Protein AF-A0A352KRN5-F1 (afdb_monomer)

Radius of gyration: 15.46 Å; Cα contacts (8 Å, |Δi|>4): 205; chains: 1; bounding box: 44×29×36 Å

Structure (mmCIF, N/CA/C/O backbone):
data_AF-A0A352KRN5-F1
#
_entry.id   AF-A0A352KRN5-F1
#
loop_
_atom_site.group_PDB
_atom_site.id
_atom_site.type_symbol
_atom_site.label_atom_id
_atom_site.label_alt_id
_atom_site.label_comp_id
_atom_site.label_asym_id
_atom_site.label_entity_id
_atom_site.label_seq_id
_atom_site.pdbx_PDB_ins_code
_atom_site.Cartn_x
_atom_site.Cartn_y
_atom_site.Cartn_z
_atom_site.occupancy
_atom_site.B_iso_or_equiv
_atom_site.auth_seq_id
_atom_site.auth_comp_id
_atom_site.auth_asym_id
_atom_site.auth_atom_id
_atom_site.pdbx_PDB_model_num
ATOM 1 N N . MET A 1 1 ? -5.972 -9.299 16.873 1.00 90.38 1 MET A N 1
ATOM 2 C CA . MET A 1 1 ? -5.513 -8.493 15.730 1.00 90.38 1 MET A CA 1
ATOM 3 C C . MET A 1 1 ? -4.977 -9.426 14.662 1.00 90.38 1 MET A C 1
ATOM 5 O O . MET A 1 1 ? -4.287 -10.378 15.013 1.00 90.38 1 MET A O 1
ATOM 9 N N . GLN A 1 2 ? -5.280 -9.153 13.398 1.00 96.19 2 GLN A N 1
ATOM 10 C CA . GLN A 1 2 ? -4.785 -9.895 12.242 1.00 96.19 2 GLN A CA 1
ATOM 11 C C . GLN A 1 2 ? -4.286 -8.912 11.178 1.00 96.19 2 GLN A C 1
ATOM 13 O O . GLN A 1 2 ? -4.965 -7.932 10.892 1.00 96.19 2 GLN A O 1
ATOM 18 N N . ILE A 1 3 ? -3.111 -9.177 10.599 1.00 98.00 3 ILE A N 1
ATOM 19 C CA . ILE A 1 3 ? -2.542 -8.395 9.490 1.00 98.00 3 ILE A CA 1
ATOM 20 C C . ILE A 1 3 ? -2.621 -9.229 8.214 1.00 98.00 3 ILE A C 1
ATOM 22 O O . ILE A 1 3 ? -2.273 -10.413 8.225 1.00 98.00 3 ILE A O 1
ATOM 26 N N . GLN A 1 4 ? -3.075 -8.622 7.118 1.00 97.88 4 GLN A N 1
ATOM 27 C CA . GLN A 1 4 ? -3.170 -9.268 5.812 1.00 97.88 4 GLN A CA 1
ATOM 28 C C . GLN A 1 4 ? -2.656 -8.357 4.699 1.00 97.88 4 GLN A C 1
ATOM 30 O O . GLN A 1 4 ? -2.701 -7.134 4.800 1.00 97.88 4 GLN A O 1
ATOM 35 N N . LEU A 1 5 ? -2.176 -8.986 3.625 1.00 98.25 5 LEU A N 1
ATOM 36 C CA . LEU A 1 5 ? -1.880 -8.326 2.359 1.00 98.25 5 LEU A CA 1
ATOM 37 C C . LEU A 1 5 ? -2.942 -8.732 1.342 1.00 98.25 5 LEU A C 1
ATOM 39 O O . LEU A 1 5 ? -3.126 -9.921 1.072 1.00 98.25 5 LEU A O 1
ATOM 43 N N . VAL A 1 6 ? -3.628 -7.743 0.792 1.00 98.19 6 VAL A N 1
ATOM 44 C CA . VAL A 1 6 ? -4.776 -7.891 -0.095 1.00 98.19 6 VAL A CA 1
ATOM 45 C C . VAL A 1 6 ? -4.376 -7.426 -1.490 1.00 98.19 6 VAL A C 1
ATOM 47 O O . VAL A 1 6 ? -3.734 -6.393 -1.651 1.00 98.19 6 VAL A O 1
ATOM 50 N N . ARG A 1 7 ? -4.706 -8.214 -2.515 1.00 97.69 7 ARG A N 1
ATOM 51 C CA . ARG A 1 7 ? -4.204 -8.002 -3.885 1.00 97.69 7 ARG A CA 1
ATOM 52 C C . ARG A 1 7 ? -5.021 -7.002 -4.699 1.00 97.69 7 ARG A C 1
ATOM 54 O O . ARG A 1 7 ? -4.622 -6.687 -5.814 1.00 97.69 7 ARG A O 1
ATOM 61 N N . SER A 1 8 ? -6.147 -6.549 -4.164 1.00 97.94 8 SER A N 1
ATOM 62 C CA . SER A 1 8 ? -7.010 -5.558 -4.789 1.00 97.94 8 SER A CA 1
ATOM 63 C C . SER A 1 8 ? -7.789 -4.793 -3.730 1.00 97.94 8 SER A C 1
ATOM 65 O O . SER A 1 8 ? -8.245 -5.370 -2.740 1.00 97.94 8 SER A O 1
ATOM 67 N N . ILE A 1 9 ? -7.994 -3.498 -3.948 1.00 98.19 9 ILE A N 1
ATOM 68 C CA . ILE A 1 9 ? -8.893 -2.684 -3.126 1.00 98.19 9 ILE A CA 1
ATOM 69 C C . ILE A 1 9 ? -10.350 -3.165 -3.200 1.00 98.19 9 ILE A C 1
ATOM 71 O O . ILE A 1 9 ? -11.121 -2.950 -2.266 1.00 98.19 9 ILE A O 1
ATOM 75 N N . LEU A 1 10 ? -10.726 -3.858 -4.281 1.00 97.81 10 LEU A N 1
ATOM 76 C CA . LEU A 1 10 ? -12.064 -4.427 -4.481 1.00 97.81 10 LEU A CA 1
ATOM 77 C C . LEU A 1 10 ? -12.391 -5.530 -3.466 1.00 97.81 10 LEU A C 1
ATOM 79 O O . LEU A 1 10 ? -13.563 -5.756 -3.173 1.00 97.81 10 LEU A O 1
ATOM 83 N N . ASP A 1 11 ? -11.369 -6.176 -2.902 1.00 97.88 11 ASP A N 1
ATOM 84 C CA . ASP A 1 11 ? -11.521 -7.215 -1.878 1.00 97.88 11 ASP A CA 1
ATOM 85 C C . ASP A 1 11 ? -11.716 -6.624 -0.465 1.00 97.88 11 ASP A C 1
ATOM 87 O O . ASP A 1 11 ? -11.882 -7.362 0.508 1.00 97.88 11 ASP A O 1
ATOM 91 N N . ILE A 1 12 ? -11.688 -5.293 -0.329 1.00 98.06 12 ILE A N 1
ATOM 92 C CA . ILE A 1 12 ? -11.860 -4.581 0.939 1.00 98.06 12 ILE A CA 1
ATOM 93 C C . ILE A 1 12 ? -13.184 -3.804 0.893 1.00 98.06 12 ILE A C 1
ATOM 95 O O . ILE A 1 12 ? -13.398 -3.027 -0.040 1.00 98.06 12 ILE A O 1
ATOM 99 N N . PRO A 1 13 ? -14.081 -3.949 1.891 1.00 97.88 13 PRO A N 1
ATOM 100 C CA . PRO A 1 13 ? -15.326 -3.187 1.920 1.00 97.88 13 PRO A CA 1
ATOM 101 C C . PRO A 1 13 ? -15.068 -1.674 1.938 1.00 97.88 13 PRO A C 1
ATOM 103 O O . PRO A 1 13 ? -14.399 -1.168 2.841 1.00 97.88 13 PRO A O 1
ATOM 106 N N . ALA A 1 14 ? -15.651 -0.950 0.978 1.00 97.56 14 ALA A N 1
ATOM 107 C CA . ALA A 1 14 ? -15.443 0.490 0.811 1.00 97.56 14 ALA A CA 1
ATOM 108 C C . ALA A 1 14 ? -15.763 1.293 2.076 1.00 97.56 14 ALA A C 1
ATOM 110 O O . ALA A 1 14 ? -14.964 2.118 2.505 1.00 97.56 14 ALA A O 1
ATOM 111 N N . GLU A 1 15 ? -16.890 0.990 2.728 1.00 96.25 15 GLU A N 1
ATOM 112 C CA . GLU A 1 15 ? -17.291 1.657 3.969 1.00 96.25 15 GLU A CA 1
ATOM 113 C C . GLU A 1 15 ? -16.274 1.433 5.099 1.00 96.25 15 GLU A C 1
ATOM 115 O O . GLU A 1 15 ? -15.994 2.348 5.869 1.00 96.25 15 GLU A O 1
ATOM 120 N N . ALA A 1 16 ? -15.696 0.231 5.198 1.00 96.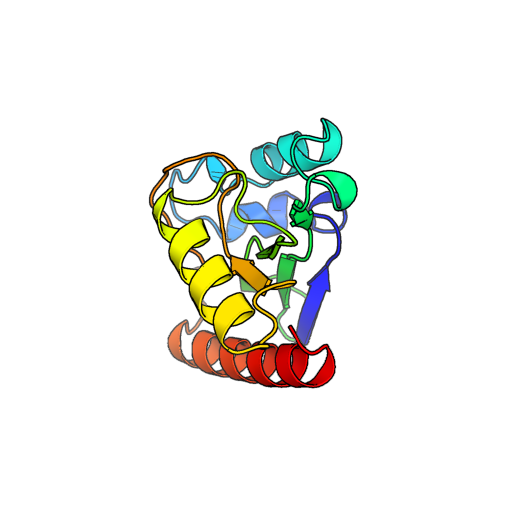62 16 ALA A N 1
ATOM 121 C CA . ALA A 1 16 ? -14.695 -0.072 6.217 1.00 96.62 16 ALA A CA 1
ATOM 122 C C . ALA A 1 16 ? -13.389 0.689 5.958 1.00 96.62 16 ALA A C 1
ATOM 124 O O . ALA A 1 16 ? -12.823 1.255 6.888 1.00 96.62 16 ALA A O 1
ATOM 125 N N . TRP A 1 17 ? -12.940 0.742 4.700 1.00 97.19 17 TRP A N 1
ATOM 126 C CA . TRP A 1 17 ? -11.761 1.512 4.303 1.00 97.19 17 TRP A CA 1
ATOM 127 C C . TRP A 1 17 ? -11.955 3.011 4.550 1.00 97.19 17 TRP A C 1
ATOM 129 O O . TRP A 1 17 ? -11.130 3.656 5.197 1.00 97.19 17 TRP A O 1
ATOM 139 N N . ASP A 1 18 ? -13.072 3.566 4.079 1.00 95.50 18 ASP A N 1
ATOM 140 C CA . ASP A 1 18 ? -13.336 5.001 4.148 1.00 95.50 18 ASP A CA 1
ATOM 141 C C . ASP A 1 18 ? -13.571 5.499 5.583 1.00 95.50 18 ASP A C 1
ATOM 143 O O . ASP A 1 18 ? -13.317 6.674 5.852 1.00 95.50 18 ASP A O 1
ATOM 147 N N . LYS A 1 19 ? -13.980 4.627 6.519 1.00 94.19 19 LYS A N 1
ATOM 148 C CA . LYS A 1 19 ? -14.047 4.934 7.963 1.00 94.19 19 LYS A CA 1
ATOM 149 C C . LYS A 1 19 ? -12.683 5.222 8.593 1.00 94.19 19 LYS A C 1
ATOM 151 O O . LYS A 1 19 ? -12.630 5.898 9.616 1.00 94.19 19 LYS A O 1
ATOM 156 N N . LEU A 1 20 ? -11.586 4.746 7.999 1.00 94.62 20 LEU A N 1
ATOM 157 C CA . LEU A 1 20 ? -10.229 5.048 8.471 1.00 94.62 20 LEU A CA 1
ATOM 158 C C . LEU A 1 20 ? -9.764 6.460 8.075 1.00 94.62 20 LEU A C 1
ATOM 160 O O . LEU A 1 20 ? -8.737 6.938 8.554 1.00 94.62 20 LEU A O 1
ATOM 164 N N . LEU A 1 21 ? -10.482 7.128 7.168 1.00 90.81 21 LEU A N 1
ATOM 165 C CA . LEU A 1 21 ? -10.132 8.459 6.686 1.00 90.81 21 LEU A CA 1
ATOM 166 C C . LEU A 1 21 ? -10.794 9.518 7.566 1.00 90.81 21 LEU A C 1
ATOM 168 O O . LEU A 1 21 ? -11.988 9.784 7.453 1.00 90.81 21 LEU A O 1
ATOM 172 N N . GLN A 1 22 ? -9.992 10.158 8.414 1.00 75.06 22 GLN A N 1
ATOM 173 C CA . GLN A 1 22 ? -10.450 11.234 9.300 1.00 75.06 22 GLN A CA 1
ATOM 174 C C . GLN A 1 22 ? -10.603 12.598 8.592 1.00 75.06 22 GLN A C 1
ATOM 176 O O . GLN A 1 22 ? -11.133 13.537 9.180 1.00 75.06 22 GLN A O 1
ATOM 181 N N . SER A 1 23 ? -10.141 12.736 7.344 1.00 72.50 23 SER A N 1
ATOM 182 C CA . SER A 1 23 ? -10.059 14.010 6.610 1.00 72.50 23 SER A CA 1
ATOM 183 C C . SER A 1 23 ? -10.358 13.853 5.107 1.00 72.50 23 SER A C 1
ATOM 185 O O . SER A 1 23 ? -10.565 12.747 4.601 1.00 72.50 23 SER A O 1
ATOM 187 N N . ASP A 1 24 ? -10.341 14.967 4.368 1.00 77.62 24 ASP A N 1
ATOM 188 C CA . ASP A 1 24 ? -10.622 15.048 2.924 1.00 77.62 24 ASP A CA 1
ATOM 189 C C . ASP A 1 24 ? -9.470 14.552 2.026 1.00 77.62 24 ASP A C 1
ATOM 191 O O . ASP A 1 24 ? -9.152 15.138 0.988 1.00 77.62 24 ASP A O 1
ATOM 195 N N . HIS A 1 25 ? -8.828 13.438 2.382 1.00 89.00 25 HIS A N 1
ATOM 196 C CA . HIS A 1 25 ? -7.854 12.785 1.506 1.00 89.00 25 HIS A CA 1
ATOM 197 C C . HIS A 1 25 ? -8.561 12.025 0.377 1.00 89.00 25 HIS A C 1
ATOM 199 O O . HIS A 1 25 ? -8.626 10.797 0.372 1.00 89.00 25 HIS A O 1
ATOM 205 N N . ILE A 1 26 ? -9.078 12.763 -0.608 1.00 91.31 26 ILE A N 1
ATOM 206 C CA . ILE A 1 26 ? -9.853 12.216 -1.734 1.00 91.31 26 ILE A CA 1
ATOM 207 C C . ILE A 1 26 ? -9.106 11.122 -2.507 1.00 91.31 26 ILE A C 1
ATOM 209 O O . ILE A 1 26 ? -9.723 10.173 -2.973 1.00 91.31 26 ILE A O 1
ATOM 213 N N . PHE A 1 27 ? -7.776 11.209 -2.585 1.00 93.94 27 PHE A N 1
ATOM 214 C CA . PHE A 1 27 ? -6.946 10.236 -3.297 1.00 93.94 27 PHE A CA 1
ATOM 215 C C . PHE A 1 27 ? -6.639 8.967 -2.493 1.00 93.94 27 PHE A C 1
ATOM 217 O O . PHE A 1 27 ? -6.009 8.042 -2.998 1.00 93.94 27 PHE A O 1
ATOM 224 N N . LEU A 1 28 ? -7.061 8.929 -1.232 1.00 94.81 28 LEU A N 1
ATOM 225 C CA . LEU A 1 28 ? -7.013 7.742 -0.387 1.00 94.81 28 LEU A CA 1
ATOM 226 C C . LEU A 1 28 ? -8.394 7.107 -0.231 1.00 94.81 28 LEU A C 1
ATOM 228 O O . LEU A 1 28 ? -8.479 6.038 0.363 1.00 94.81 28 LEU A O 1
ATOM 232 N N . ARG A 1 29 ? -9.459 7.730 -0.757 1.00 95.31 29 ARG A N 1
ATOM 233 C CA . ARG A 1 29 ? -10.804 7.144 -0.768 1.00 95.31 29 ARG A CA 1
ATOM 234 C C . ARG A 1 29 ? -10.793 5.837 -1.542 1.00 95.31 29 ARG A C 1
ATOM 236 O O . ARG A 1 29 ? -10.146 5.738 -2.589 1.00 95.31 29 ARG A O 1
ATOM 243 N N . HIS A 1 30 ? -11.569 4.875 -1.056 1.00 97.31 30 HIS A N 1
ATOM 244 C CA . HIS A 1 30 ? -11.715 3.569 -1.694 1.00 97.31 30 HIS A CA 1
ATOM 245 C C . HIS A 1 30 ? -12.074 3.709 -3.176 1.00 97.31 30 HIS A C 1
ATOM 247 O O . HIS A 1 30 ? -11.397 3.146 -4.030 1.00 97.31 30 HIS A O 1
ATOM 253 N N . SER A 1 31 ? -13.049 4.565 -3.491 1.00 97.12 31 SER A N 1
ATOM 254 C CA . SER A 1 31 ? -13.528 4.786 -4.860 1.00 97.12 31 SER A CA 1
ATOM 255 C C . SER A 1 31 ? -12.459 5.317 -5.821 1.00 97.12 31 SER A C 1
ATOM 257 O O . SER A 1 31 ? -12.468 4.963 -7.000 1.00 97.12 31 SER A O 1
ATOM 259 N N . PHE A 1 32 ? -11.520 6.137 -5.341 1.00 96.06 32 PHE A N 1
ATOM 260 C CA . PHE A 1 32 ? -10.416 6.626 -6.165 1.00 96.06 32 PHE A CA 1
ATOM 261 C C . PHE A 1 32 ? -9.429 5.499 -6.485 1.00 96.06 32 PHE A C 1
ATOM 263 O O . PHE A 1 32 ? -9.094 5.284 -7.649 1.00 96.06 32 PHE A O 1
ATOM 270 N N . LEU A 1 33 ? -9.005 4.750 -5.462 1.00 96.88 33 LEU A N 1
ATOM 271 C CA . LEU A 1 33 ? -8.089 3.617 -5.616 1.00 96.88 33 LEU A CA 1
ATOM 272 C C . LEU A 1 33 ? -8.709 2.514 -6.485 1.00 96.88 33 LEU A C 1
ATOM 274 O O . LEU A 1 33 ? -8.063 2.003 -7.397 1.00 96.88 33 LEU A O 1
ATOM 278 N N . GLN A 1 34 ? -9.993 2.222 -6.267 1.00 97.88 34 GLN A N 1
ATOM 279 C CA . GLN A 1 34 ? -10.778 1.316 -7.098 1.00 97.88 34 GLN A CA 1
ATOM 280 C C . GLN A 1 34 ? -10.786 1.776 -8.553 1.00 97.88 34 GLN A C 1
ATOM 282 O O . GLN A 1 34 ? -10.589 0.959 -9.450 1.00 97.88 34 GLN A O 1
ATOM 287 N N . GLY A 1 35 ? -10.998 3.073 -8.790 1.00 97.69 35 GLY A N 1
ATOM 288 C CA . GLY A 1 35 ? -10.942 3.651 -10.125 1.00 97.69 35 GLY A CA 1
ATOM 289 C C . GLY A 1 35 ? -9.618 3.342 -10.817 1.00 97.69 35 GLY A C 1
ATOM 290 O O . GLY A 1 35 ? -9.637 2.868 -11.946 1.00 97.69 35 GLY A O 1
ATOM 291 N N . LEU A 1 36 ? -8.485 3.531 -10.132 1.00 96.44 36 LEU A N 1
ATOM 292 C CA . LEU A 1 36 ? -7.161 3.243 -10.692 1.00 96.44 36 LEU A CA 1
ATOM 293 C C . LEU A 1 36 ? -6.970 1.762 -11.050 1.00 96.44 36 LEU A C 1
ATOM 295 O O . LEU A 1 36 ? -6.386 1.459 -12.091 1.00 96.44 36 LEU A O 1
ATOM 299 N N . GLU A 1 37 ? -7.429 0.847 -10.196 1.00 97.25 37 GLU A N 1
ATOM 300 C CA . GLU A 1 37 ? -7.326 -0.594 -10.454 1.00 97.25 37 GLU A CA 1
ATOM 301 C C . GLU A 1 37 ? -8.229 -1.031 -11.611 1.00 97.25 37 GLU A C 1
ATOM 303 O O . GLU A 1 37 ? -7.788 -1.732 -12.519 1.00 97.25 37 GLU A O 1
ATOM 308 N N . GLN A 1 38 ? -9.490 -0.589 -11.619 1.00 97.69 38 GLN A N 1
ATOM 309 C CA . GLN A 1 38 ? -10.474 -1.015 -12.616 1.00 97.69 38 GLN A CA 1
ATOM 310 C C . GLN A 1 38 ? -10.198 -0.462 -14.015 1.00 97.69 38 GLN A C 1
ATOM 312 O O . GLN A 1 38 ? -10.534 -1.112 -15.004 1.00 97.69 38 GLN A O 1
ATOM 317 N N . THR A 1 39 ? -9.596 0.724 -14.123 1.00 96.88 39 THR A N 1
ATOM 318 C CA . THR A 1 39 ? -9.239 1.321 -15.419 1.00 96.88 39 THR A CA 1
ATOM 319 C C . THR A 1 39 ? -7.883 0.851 -15.942 1.00 96.88 39 THR A C 1
ATOM 321 O O . THR A 1 39 ? -7.496 1.240 -17.043 1.00 96.88 39 THR A O 1
ATOM 324 N N . GLY A 1 40 ? -7.150 0.032 -15.178 1.00 94.38 40 GLY A N 1
ATOM 325 C CA . GLY A 1 40 ? -5.802 -0.404 -15.539 1.00 94.38 40 GLY A CA 1
ATOM 326 C C . GLY A 1 40 ? -4.742 0.689 -15.394 1.00 94.38 40 GLY A C 1
ATOM 327 O O . GLY A 1 40 ? -3.648 0.549 -15.930 1.00 94.38 40 GLY A O 1
ATOM 328 N N . CYS A 1 41 ? -5.018 1.776 -14.664 1.00 93.94 41 CYS A N 1
ATOM 329 C CA . CYS A 1 41 ? -3.981 2.750 -14.315 1.00 93.94 41 CYS A CA 1
ATOM 330 C C . CYS A 1 41 ? -2.939 2.153 -13.364 1.00 93.94 41 CYS A C 1
ATOM 332 O O . CYS A 1 41 ? -1.796 2.602 -13.369 1.00 93.94 41 CYS A O 1
ATOM 334 N N . VAL A 1 42 ? -3.310 1.148 -12.566 1.00 94.75 42 VAL A N 1
ATOM 335 C CA . VAL A 1 42 ? -2.375 0.334 -11.781 1.00 94.75 42 VAL A CA 1
ATOM 336 C C . VAL A 1 42 ? -2.590 -1.149 -12.072 1.00 94.75 42 VAL A C 1
ATOM 338 O O . VAL A 1 42 ? -3.668 -1.692 -11.858 1.00 94.75 42 VAL A O 1
ATOM 341 N N . HIS A 1 43 ? -1.554 -1.811 -12.580 1.00 94.06 43 HIS A N 1
ATOM 342 C CA . HIS A 1 43 ? -1.474 -3.266 -12.669 1.00 94.06 43 HIS A CA 1
ATOM 343 C C . HIS A 1 43 ? -0.010 -3.713 -12.774 1.00 94.06 43 HIS A C 1
ATOM 345 O O . HIS A 1 43 ? 0.905 -2.912 -12.993 1.00 94.06 43 HIS A O 1
ATOM 351 N N . ALA A 1 44 ? 0.223 -5.016 -12.615 1.00 93.44 44 ALA A N 1
ATOM 352 C CA . ALA A 1 44 ? 1.570 -5.577 -12.566 1.00 93.44 44 ALA A CA 1
ATOM 353 C C . ALA A 1 44 ? 2.402 -5.302 -13.834 1.00 93.44 44 ALA A C 1
ATOM 355 O O . ALA A 1 44 ? 3.589 -5.012 -13.718 1.00 93.44 44 ALA A O 1
ATOM 356 N N . GLU A 1 45 ? 1.802 -5.331 -15.030 1.00 93.44 45 GLU A N 1
ATOM 357 C CA . GLU A 1 45 ? 2.557 -5.209 -16.292 1.00 93.44 45 GLU A CA 1
ATOM 358 C C . GLU A 1 45 ? 3.093 -3.788 -16.537 1.00 93.44 45 GLU A C 1
ATOM 360 O O . GLU A 1 45 ? 4.164 -3.633 -17.118 1.00 93.44 45 GLU A O 1
ATOM 365 N N . ILE A 1 46 ? 2.418 -2.748 -16.032 1.00 91.88 46 ILE A N 1
ATOM 366 C CA . ILE A 1 46 ? 2.946 -1.366 -16.015 1.00 91.88 46 ILE A CA 1
ATOM 367 C C . ILE A 1 46 ? 3.819 -1.085 -14.782 1.00 91.88 46 ILE A C 1
ATOM 369 O O . ILE A 1 46 ? 4.307 0.029 -14.580 1.00 91.88 46 ILE A O 1
ATOM 373 N N . GLY A 1 47 ? 4.047 -2.107 -13.955 1.00 93.69 47 GLY A N 1
ATOM 374 C CA . GLY A 1 47 ? 4.920 -2.072 -12.790 1.00 93.69 47 GLY A CA 1
ATOM 375 C C . GLY A 1 47 ? 4.298 -1.470 -11.537 1.00 93.69 47 GLY A C 1
ATOM 376 O O . GLY A 1 47 ? 5.057 -1.029 -10.679 1.00 93.69 47 GLY A O 1
ATOM 377 N N . TRP A 1 48 ? 2.966 -1.455 -11.426 1.00 95.25 48 TRP A N 1
ATOM 378 C CA . TRP A 1 48 ? 2.201 -1.055 -10.239 1.00 95.25 48 TRP A CA 1
ATOM 379 C C . TRP A 1 48 ? 1.279 -2.198 -9.806 1.00 95.25 48 TRP A C 1
ATOM 381 O O . TRP A 1 48 ? 0.089 -2.187 -10.104 1.00 95.25 48 TRP A O 1
ATOM 391 N N . GLN A 1 49 ? 1.805 -3.215 -9.125 1.00 96.94 49 GLN A N 1
ATOM 392 C CA . GLN A 1 49 ? 0.976 -4.323 -8.645 1.00 96.94 49 GLN A CA 1
ATOM 393 C C . GLN A 1 49 ? 0.360 -3.974 -7.280 1.00 96.94 49 GLN A C 1
ATOM 395 O O . GLN A 1 49 ? 1.124 -3.825 -6.325 1.00 96.94 49 GLN A O 1
ATOM 400 N N . PRO A 1 50 ? -0.977 -3.879 -7.142 1.00 97.81 50 PRO A N 1
ATOM 401 C CA . PRO A 1 50 ? -1.609 -3.620 -5.850 1.00 97.81 50 PRO A CA 1
ATOM 402 C C . PRO A 1 50 ? -1.314 -4.730 -4.836 1.00 97.81 50 PRO A C 1
ATOM 404 O O . PRO A 1 50 ? -1.295 -5.921 -5.164 1.00 97.81 50 PRO A O 1
ATOM 407 N N . LEU A 1 51 ? -1.040 -4.325 -3.596 1.00 98.06 51 LEU A N 1
ATOM 408 C CA . LEU A 1 51 ? -0.792 -5.229 -2.475 1.00 98.06 51 LEU A CA 1
ATOM 409 C C . LEU A 1 51 ? -1.078 -4.527 -1.142 1.00 98.06 51 LEU A C 1
ATOM 411 O O . LEU A 1 51 ? -0.188 -4.370 -0.311 1.00 98.06 51 LEU A O 1
ATOM 415 N N . HIS A 1 52 ? -2.302 -4.045 -0.953 1.00 98.25 52 HIS A N 1
ATOM 416 C CA . HIS A 1 52 ? -2.687 -3.258 0.217 1.00 98.25 52 HIS A CA 1
ATOM 417 C C . HIS A 1 52 ? -2.526 -4.032 1.523 1.00 98.25 52 HIS A C 1
ATOM 419 O O . HIS A 1 52 ? -2.786 -5.230 1.577 1.00 98.25 52 HIS A O 1
ATOM 425 N N . LEU A 1 53 ? -2.141 -3.340 2.593 1.00 98.50 53 LEU A N 1
ATOM 426 C CA . LEU A 1 53 ? -2.118 -3.925 3.931 1.00 98.50 53 LEU A CA 1
ATOM 427 C C . LEU A 1 53 ? -3.413 -3.585 4.650 1.00 98.50 53 LEU A C 1
ATOM 429 O O . LEU A 1 53 ? -3.841 -2.433 4.628 1.00 98.50 53 LEU A O 1
ATOM 433 N N . THR A 1 54 ? -3.997 -4.568 5.319 1.00 98.38 54 THR A N 1
ATOM 434 C CA . THR A 1 54 ? -5.125 -4.384 6.230 1.00 98.38 54 THR A CA 1
ATOM 435 C C . THR A 1 54 ? -4.773 -4.931 7.602 1.00 98.38 54 THR A C 1
ATOM 437 O O . THR A 1 54 ? -4.050 -5.922 7.734 1.00 98.38 54 THR A O 1
ATOM 440 N N . VAL A 1 55 ? -5.287 -4.273 8.636 1.00 98.06 55 VAL A N 1
ATOM 441 C CA .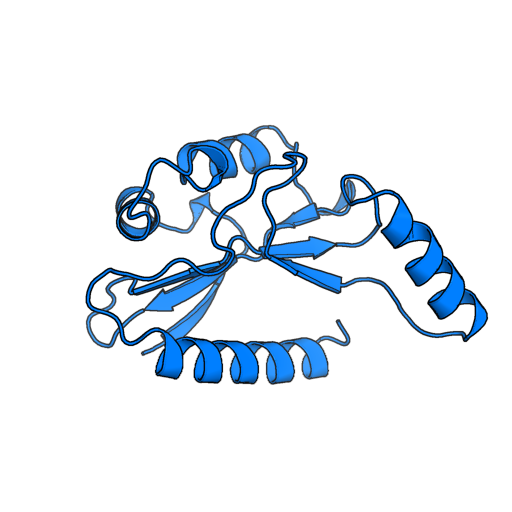 VAL A 1 55 ? -5.213 -4.736 10.018 1.00 98.06 55 VAL A CA 1
ATOM 442 C C . VAL A 1 55 ? -6.616 -4.762 10.593 1.00 98.06 55 VAL A C 1
ATOM 444 O O . VAL A 1 55 ? -7.300 -3.739 10.596 1.00 98.06 55 VAL A O 1
ATOM 447 N N . THR A 1 56 ? -7.036 -5.920 11.091 1.00 97.44 56 THR A N 1
ATOM 448 C CA . THR A 1 56 ? -8.319 -6.093 11.774 1.00 97.44 56 THR A CA 1
ATOM 449 C C . THR A 1 56 ? -8.128 -6.378 13.260 1.00 97.44 56 THR A C 1
ATOM 451 O O . THR A 1 56 ? -7.107 -6.936 13.677 1.00 97.44 56 THR A O 1
ATOM 454 N N . ASP A 1 57 ? -9.098 -5.984 14.083 1.00 95.38 57 ASP A N 1
ATOM 455 C CA . ASP A 1 57 ? -9.134 -6.317 15.508 1.00 95.38 57 ASP A CA 1
ATOM 456 C C . ASP A 1 57 ? -9.576 -7.779 15.753 1.00 95.38 57 ASP A C 1
ATOM 458 O O . ASP A 1 57 ? -9.579 -8.616 14.852 1.00 95.38 57 ASP A O 1
ATOM 462 N N . THR A 1 58 ? -9.869 -8.150 17.002 1.00 94.06 58 THR A N 1
ATOM 463 C CA . THR A 1 58 ? -10.354 -9.505 17.337 1.00 94.06 58 THR A CA 1
ATOM 464 C C . THR A 1 58 ? -11.819 -9.747 16.972 1.00 94.06 58 THR A C 1
ATOM 466 O O . THR A 1 58 ? -12.235 -10.903 16.932 1.00 94.06 58 THR A O 1
ATOM 469 N N . GLN A 1 59 ? -12.592 -8.691 16.722 1.00 94.19 59 GLN A N 1
ATOM 470 C CA . GLN A 1 59 ? -13.996 -8.750 16.311 1.00 94.19 59 GLN A CA 1
ATOM 471 C C . GLN A 1 59 ? -14.144 -8.733 14.778 1.00 94.19 59 GLN A C 1
ATOM 473 O O . GLN A 1 59 ? -15.237 -8.954 14.263 1.00 94.19 59 GLN A O 1
ATOM 478 N N . GLY A 1 60 ? -13.042 -8.517 14.051 1.00 94.75 60 GLY A N 1
ATOM 479 C CA . GLY A 1 60 ? -12.991 -8.461 12.593 1.00 94.75 60 GLY A CA 1
ATOM 480 C C . GLY A 1 60 ? -13.175 -7.054 12.019 1.00 94.75 60 GLY A C 1
ATOM 481 O O . GLY A 1 60 ? -13.249 -6.914 10.799 1.00 94.75 60 GLY A O 1
ATOM 482 N N . ALA A 1 61 ? -13.230 -6.013 12.853 1.00 95.69 61 ALA A N 1
ATOM 483 C CA . ALA A 1 61 ? -13.315 -4.636 12.384 1.00 95.69 61 ALA A CA 1
ATOM 484 C C . ALA A 1 61 ? -11.965 -4.181 11.815 1.00 95.69 61 ALA A C 1
ATOM 486 O O . ALA A 1 61 ? -10.915 -4.457 12.396 1.00 95.69 61 ALA A O 1
ATOM 487 N N . LEU A 1 62 ? -11.987 -3.479 10.679 1.00 97.44 62 LEU A N 1
ATOM 488 C CA . LEU A 1 62 ? -10.793 -2.885 10.081 1.00 97.44 62 LEU A CA 1
ATOM 489 C C . LEU A 1 62 ? -10.345 -1.686 10.928 1.00 97.44 62 LEU A C 1
ATOM 491 O O . LEU A 1 62 ? -11.087 -0.716 11.060 1.00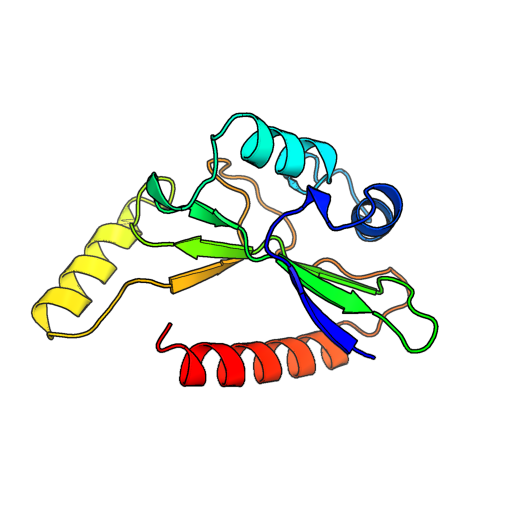 97.44 62 LEU A O 1
ATOM 495 N N . ILE A 1 63 ? -9.135 -1.759 11.483 1.00 97.00 63 ILE A N 1
ATOM 496 C CA . ILE A 1 63 ? -8.578 -0.743 12.391 1.00 97.00 63 ILE A CA 1
ATOM 497 C C . ILE A 1 63 ? -7.379 0.003 11.804 1.00 97.00 63 ILE A C 1
ATOM 499 O O . ILE A 1 63 ? -7.069 1.104 12.252 1.00 97.00 63 ILE A O 1
ATOM 503 N N . ALA A 1 64 ? -6.718 -0.559 10.789 1.00 97.50 64 ALA A N 1
ATOM 504 C CA . ALA A 1 64 ? -5.719 0.159 10.010 1.00 97.50 64 ALA A CA 1
ATOM 505 C C . ALA A 1 64 ? -5.609 -0.380 8.580 1.00 97.50 64 ALA A C 1
ATOM 507 O O . ALA A 1 64 ? -5.922 -1.544 8.315 1.00 97.50 64 ALA A O 1
ATOM 508 N N . ALA A 1 65 ? -5.137 0.458 7.660 1.00 97.75 65 ALA A N 1
ATOM 509 C CA . ALA A 1 65 ? -4.863 0.055 6.286 1.00 97.75 65 ALA A CA 1
ATOM 510 C C . ALA A 1 65 ? -3.736 0.873 5.645 1.00 97.75 65 ALA A C 1
ATOM 512 O O . ALA A 1 65 ? -3.464 2.003 6.047 1.00 97.75 65 ALA A O 1
ATOM 513 N N . MET A 1 66 ? -3.086 0.320 4.620 1.00 97.81 66 MET A N 1
ATOM 514 C CA . MET A 1 66 ? -2.082 1.026 3.819 1.00 97.81 66 MET A CA 1
ATOM 515 C C . MET A 1 66 ? -2.318 0.780 2.322 1.00 97.81 66 MET A C 1
ATOM 517 O O . MET A 1 66 ? -2.350 -0.384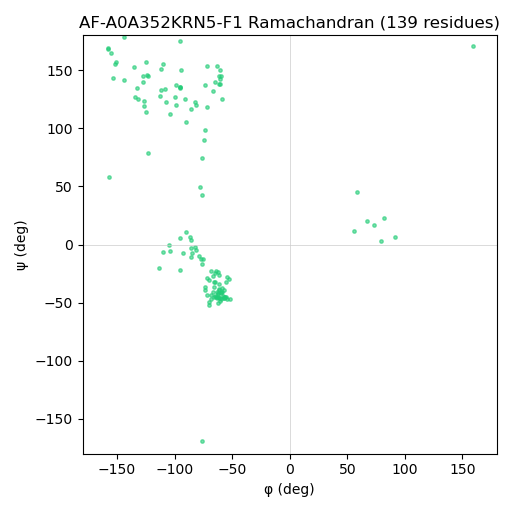 1.904 1.00 97.81 66 MET A O 1
ATOM 521 N N . PRO A 1 67 ? -2.418 1.833 1.488 1.00 96.69 67 PRO A N 1
ATOM 522 C CA . PRO A 1 67 ? -2.452 1.691 0.037 1.00 96.69 67 PRO A CA 1
ATOM 523 C C . PRO A 1 67 ? -1.049 1.360 -0.479 1.00 96.69 67 PRO A C 1
ATOM 525 O O . PRO A 1 67 ? -0.237 2.241 -0.759 1.00 96.69 67 PRO A O 1
ATOM 528 N N . MET A 1 68 ? -0.747 0.069 -0.563 1.00 97.31 68 MET A N 1
ATOM 529 C CA . MET A 1 68 ? 0.574 -0.402 -0.973 1.00 97.31 68 MET A CA 1
ATOM 530 C C . MET A 1 68 ? 0.587 -1.061 -2.344 1.00 97.31 68 MET A C 1
ATOM 532 O O . MET A 1 68 ? -0.422 -1.606 -2.798 1.00 97.31 68 MET A O 1
ATOM 536 N N . TYR A 1 69 ? 1.768 -1.031 -2.960 1.00 96.75 69 TYR A N 1
ATOM 537 C CA . TYR A 1 69 ? 2.039 -1.568 -4.282 1.00 96.75 69 TYR A CA 1
ATOM 538 C C . TYR A 1 69 ? 3.440 -2.178 -4.337 1.00 96.75 69 TYR A C 1
ATOM 540 O O . TYR A 1 69 ? 4.396 -1.618 -3.796 1.00 96.75 69 TYR A O 1
ATOM 548 N N . LEU A 1 70 ? 3.576 -3.297 -5.045 1.00 96.69 70 LEU A N 1
ATOM 549 C CA . LEU A 1 70 ? 4.868 -3.763 -5.534 1.00 96.69 70 LEU A CA 1
ATOM 550 C C . LEU A 1 70 ? 5.206 -3.006 -6.819 1.00 96.69 70 LEU A C 1
ATOM 552 O O . LEU A 1 70 ? 4.473 -3.067 -7.813 1.00 96.69 70 LEU A O 1
ATOM 556 N N . LYS A 1 71 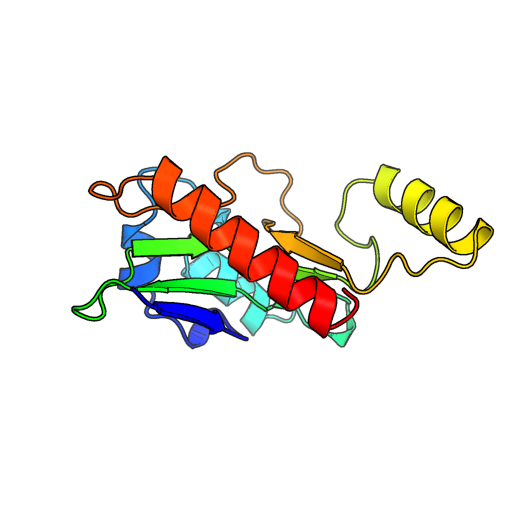? 6.330 -2.293 -6.785 1.00 95.19 71 LYS A N 1
ATOM 557 C CA . LYS A 1 71 ? 6.864 -1.529 -7.909 1.00 95.19 71 LYS A CA 1
ATOM 558 C C . LYS A 1 71 ? 7.969 -2.306 -8.600 1.00 95.19 71 LYS A C 1
ATOM 560 O O . LYS A 1 71 ? 8.950 -2.686 -7.966 1.00 95.19 71 LYS A O 1
ATOM 565 N N . PHE A 1 72 ? 7.832 -2.468 -9.913 1.00 94.31 72 PHE A N 1
ATOM 566 C CA . PHE A 1 72 ? 8.817 -3.145 -10.771 1.00 94.31 72 PHE A CA 1
ATOM 567 C C . PHE A 1 72 ? 9.644 -2.172 -11.626 1.00 94.31 72 PHE A C 1
ATOM 569 O O . PHE A 1 72 ? 10.490 -2.589 -12.410 1.00 94.31 72 PHE A O 1
ATOM 576 N N . ASN A 1 73 ? 9.372 -0.873 -11.501 1.00 92.25 73 ASN A N 1
ATOM 577 C CA . ASN A 1 73 ? 10.056 0.221 -12.183 1.00 92.25 73 ASN A CA 1
ATOM 578 C C . ASN A 1 73 ? 9.863 1.532 -11.390 1.00 92.25 73 ASN A C 1
ATOM 580 O O . ASN A 1 73 ? 9.005 1.602 -10.504 1.00 92.25 73 ASN A O 1
ATOM 584 N N . SER A 1 74 ? 10.598 2.583 -11.756 1.00 90.56 74 SER A N 1
ATOM 585 C CA . SER A 1 74 ? 10.452 3.951 -11.226 1.00 90.56 74 SER A CA 1
ATOM 586 C C . SER A 1 74 ? 9.408 4.794 -11.981 1.00 90.56 74 SER A C 1
ATOM 588 O O . SER A 1 74 ? 9.289 5.994 -11.738 1.00 90.56 74 SER A O 1
ATOM 590 N N . PHE A 1 75 ? 8.641 4.234 -12.929 1.00 86.81 75 PHE A N 1
ATOM 591 C CA . PHE A 1 75 ? 7.634 5.020 -13.655 1.00 86.81 75 PHE A CA 1
ATOM 592 C C . PHE A 1 75 ? 6.505 5.464 -12.719 1.00 86.81 75 PHE A C 1
ATOM 594 O O . PHE A 1 75 ? 5.952 4.658 -11.967 1.00 86.81 75 PHE A O 1
ATOM 601 N N . GLY A 1 76 ? 6.146 6.748 -12.781 1.00 78.06 76 GLY A N 1
ATOM 602 C CA . GLY A 1 76 ? 5.144 7.348 -11.894 1.00 78.06 76 GLY A CA 1
ATOM 603 C C . GLY A 1 76 ? 5.655 7.694 -10.490 1.00 78.06 76 GLY A C 1
ATOM 604 O O . GLY A 1 76 ? 4.863 8.167 -9.682 1.00 78.06 76 GLY A O 1
ATOM 605 N N . GLU A 1 77 ? 6.947 7.488 -10.209 1.00 75.50 77 GLU A N 1
ATOM 606 C CA . GLU A 1 77 ? 7.627 7.958 -8.993 1.00 75.50 77 GLU A CA 1
ATOM 607 C C . GLU A 1 77 ? 8.338 9.304 -9.234 1.00 75.50 77 GLU A C 1
ATOM 609 O O . GLU A 1 77 ? 8.392 9.820 -10.356 1.00 75.50 77 GLU A O 1
ATOM 614 N N . PHE A 1 78 ? 8.908 9.887 -8.173 1.00 65.75 78 PHE A N 1
ATOM 615 C CA . PHE A 1 78 ? 9.745 11.084 -8.281 1.00 65.75 78 PHE A CA 1
ATOM 616 C C . PHE A 1 78 ? 10.966 10.839 -9.185 1.00 65.75 78 PHE A C 1
ATOM 618 O O . PHE A 1 78 ? 11.574 9.773 -9.160 1.00 65.75 78 PHE A O 1
ATOM 625 N N . VAL A 1 79 ? 11.375 11.867 -9.939 1.00 63.44 79 VAL A N 1
ATOM 626 C CA . VAL A 1 79 ? 12.455 11.800 -10.949 1.00 63.44 79 VAL A CA 1
ATOM 627 C C . VAL A 1 79 ? 13.770 11.214 -10.402 1.00 63.44 79 VAL A C 1
ATOM 629 O O . VAL A 1 79 ? 14.502 10.563 -11.139 1.00 63.44 79 VAL A O 1
ATOM 632 N N . PHE A 1 80 ? 14.057 11.387 -9.109 1.00 74.06 80 PHE A N 1
ATOM 633 C CA . PHE A 1 80 ? 15.298 10.924 -8.472 1.00 74.06 80 PHE A CA 1
ATOM 634 C C . PHE A 1 80 ? 15.363 9.414 -8.205 1.00 74.06 80 PHE A C 1
ATOM 636 O O . PHE A 1 80 ? 16.434 8.897 -7.895 1.00 74.06 80 PHE A O 1
ATOM 643 N N . ASP A 1 81 ? 14.247 8.698 -8.320 1.00 86.12 81 ASP A N 1
ATOM 644 C CA . ASP A 1 81 ? 14.189 7.261 -8.041 1.00 86.12 81 ASP A CA 1
ATOM 645 C C . ASP A 1 81 ? 15.049 6.441 -9.022 1.00 86.12 81 ASP A C 1
ATOM 647 O O . ASP A 1 81 ? 15.696 5.465 -8.642 1.00 86.12 81 ASP A O 1
ATOM 651 N N . TRP A 1 82 ? 15.153 6.913 -10.269 1.00 85.50 82 TRP A N 1
ATOM 652 C CA . TRP A 1 82 ? 15.966 6.294 -11.318 1.00 85.50 82 TRP A CA 1
ATOM 653 C C . TRP A 1 82 ? 17.456 6.255 -10.972 1.00 85.50 82 TRP A C 1
ATOM 655 O O . TRP A 1 82 ? 18.113 5.248 -11.221 1.00 85.50 82 TRP A O 1
ATOM 665 N N . SER A 1 83 ? 17.984 7.317 -10.355 1.00 90.19 83 SER A N 1
ATOM 666 C CA . SER A 1 83 ? 19.395 7.378 -9.956 1.00 90.19 83 SER A CA 1
ATOM 667 C C . SER A 1 83 ? 19.726 6.355 -8.865 1.00 90.19 83 SER A C 1
ATOM 669 O O . SER A 1 83 ? 20.825 5.806 -8.851 1.00 90.19 83 SER A O 1
ATOM 671 N N . TRP A 1 84 ? 18.774 6.050 -7.977 1.00 91.00 84 TRP A N 1
ATOM 672 C CA . TRP A 1 84 ? 18.944 4.992 -6.978 1.00 91.00 84 TRP A CA 1
ATOM 673 C C . TRP A 1 84 ? 18.907 3.602 -7.604 1.00 91.00 84 TRP A C 1
ATOM 675 O O . TRP A 1 84 ? 19.757 2.772 -7.280 1.00 91.00 84 TRP A O 1
ATOM 685 N N . ALA A 1 85 ? 17.973 3.368 -8.528 1.00 91.44 85 ALA A N 1
ATOM 686 C CA . ALA A 1 85 ? 17.906 2.115 -9.271 1.00 91.44 85 ALA A CA 1
ATOM 687 C C . ALA A 1 85 ? 19.209 1.845 -10.043 1.00 91.44 85 ALA A C 1
ATOM 689 O O . ALA A 1 85 ? 19.746 0.738 -9.980 1.00 91.44 85 ALA A O 1
ATOM 690 N N . GLU A 1 86 ? 19.756 2.869 -10.705 1.00 91.38 86 GLU A N 1
ATOM 691 C CA . GLU A 1 86 ? 21.033 2.780 -11.414 1.00 91.38 86 GLU A CA 1
ATOM 692 C C . GLU A 1 86 ? 22.198 2.484 -10.458 1.00 91.38 86 GLU A C 1
ATOM 694 O O . GLU A 1 86 ? 22.993 1.581 -10.718 1.00 91.38 86 GLU A O 1
ATOM 699 N N . ALA A 1 87 ? 22.279 3.175 -9.316 1.00 93.25 87 ALA A N 1
ATOM 700 C CA . ALA A 1 87 ? 23.324 2.933 -8.322 1.00 93.25 87 ALA A CA 1
ATOM 701 C C . ALA A 1 87 ? 23.296 1.491 -7.777 1.00 93.25 87 ALA A C 1
ATOM 703 O O . ALA A 1 87 ? 24.347 0.865 -7.640 1.00 93.25 87 ALA A O 1
ATOM 704 N N . TYR A 1 88 ? 22.110 0.934 -7.510 1.00 94.19 88 TYR A N 1
ATOM 705 C CA . TYR A 1 88 ? 21.958 -0.466 -7.092 1.00 94.19 88 TYR A CA 1
ATOM 706 C C . TYR A 1 88 ? 22.411 -1.431 -8.189 1.00 94.19 88 TYR A C 1
ATOM 708 O O . TYR A 1 88 ? 23.183 -2.351 -7.915 1.00 94.19 88 TYR A O 1
ATOM 716 N N . GLN A 1 89 ? 22.000 -1.183 -9.436 1.00 92.75 89 GLN A N 1
ATOM 717 C CA . GLN A 1 89 ? 22.408 -1.990 -10.583 1.00 92.75 89 GLN A CA 1
ATOM 718 C C . GLN A 1 89 ? 23.932 -1.979 -10.772 1.00 92.75 89 GLN A C 1
ATOM 720 O O . GLN A 1 89 ? 24.524 -3.033 -11.005 1.00 92.75 89 GLN A O 1
ATOM 725 N N . GLN A 1 90 ? 24.583 -0.820 -10.623 1.00 95.50 90 GLN A N 1
ATOM 726 C CA . GLN A 1 90 ? 26.043 -0.692 -10.704 1.00 95.50 90 GLN A CA 1
ATOM 727 C C . GLN A 1 90 ? 26.774 -1.507 -9.623 1.00 95.50 90 GLN A C 1
ATOM 729 O O . GLN A 1 90 ? 27.911 -1.920 -9.839 1.00 95.50 90 GLN A O 1
ATOM 734 N N . GLN A 1 91 ? 26.126 -1.776 -8.484 1.00 95.88 91 GLN A N 1
ATOM 735 C CA . GLN A 1 91 ? 26.647 -2.633 -7.411 1.00 95.88 91 GLN A CA 1
ATOM 736 C C . GLN A 1 91 ? 26.161 -4.092 -7.500 1.00 95.88 91 GLN A C 1
ATOM 738 O O . GLN A 1 91 ? 26.433 -4.885 -6.601 1.00 95.88 91 GLN A O 1
ATOM 743 N N . GLY A 1 92 ? 25.438 -4.466 -8.563 1.00 93.31 92 GLY A N 1
ATOM 744 C CA . GLY A 1 92 ? 24.874 -5.811 -8.726 1.00 93.31 92 GLY A CA 1
ATOM 745 C C . GLY A 1 92 ? 23.772 -6.153 -7.716 1.00 93.31 92 GLY A C 1
ATOM 746 O O . GL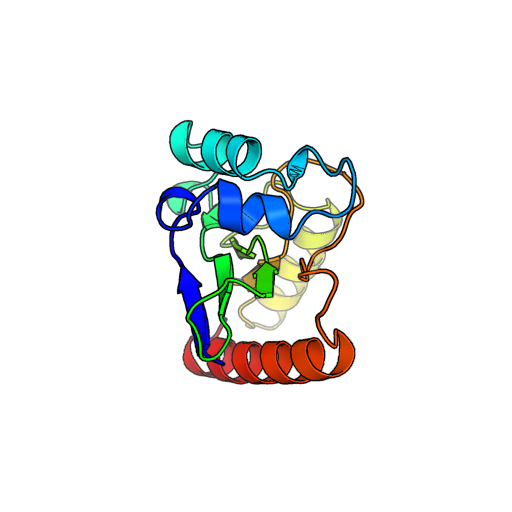Y A 1 92 ? 23.508 -7.330 -7.475 1.00 93.31 92 GLY A O 1
ATOM 747 N N . LEU A 1 93 ? 23.150 -5.141 -7.104 1.00 92.50 93 LEU A N 1
ATOM 748 C CA . LEU A 1 93 ? 22.057 -5.289 -6.147 1.00 92.50 93 LEU A CA 1
ATOM 749 C C . LEU A 1 93 ? 20.701 -5.157 -6.847 1.00 92.50 93 LEU A C 1
ATOM 751 O O . LEU A 1 93 ? 20.545 -4.416 -7.818 1.00 92.50 93 LEU A O 1
ATOM 755 N N . ASN A 1 94 ? 19.693 -5.839 -6.306 1.00 90.69 94 ASN A N 1
ATOM 756 C CA . ASN A 1 94 ? 18.321 -5.707 -6.782 1.00 90.69 94 ASN A CA 1
ATOM 757 C C . ASN A 1 94 ? 17.676 -4.467 -6.158 1.00 90.69 94 ASN A C 1
ATOM 759 O O . ASN A 1 94 ? 17.599 -4.364 -4.937 1.00 90.69 94 ASN A O 1
ATOM 763 N N . TYR A 1 95 ? 17.202 -3.546 -6.997 1.00 92.38 95 TYR A N 1
ATOM 764 C CA . TYR A 1 95 ? 16.368 -2.416 -6.567 1.00 92.38 95 TYR A CA 1
ATOM 765 C C . TYR A 1 95 ? 14.864 -2.695 -6.714 1.00 92.38 95 TYR A C 1
ATOM 767 O O . TYR A 1 95 ? 14.039 -2.058 -6.065 1.00 92.38 95 TYR A O 1
ATOM 775 N N . TYR A 1 96 ? 14.514 -3.644 -7.586 1.00 93.81 96 TYR A N 1
ATOM 776 C CA . TYR A 1 96 ? 13.145 -4.078 -7.844 1.00 93.81 96 TYR A CA 1
ATOM 777 C C . TYR A 1 96 ? 12.999 -5.595 -7.645 1.00 93.81 96 TYR A C 1
ATOM 779 O O . TYR A 1 96 ? 13.973 -6.325 -7.852 1.00 93.81 96 TYR A O 1
ATOM 787 N N . PRO A 1 97 ? 11.774 -6.080 -7.377 1.00 94.12 97 PRO A N 1
ATOM 788 C CA . PRO A 1 97 ? 10.623 -5.273 -6.969 1.00 94.12 97 PRO A CA 1
ATOM 789 C C . PRO A 1 97 ? 10.877 -4.583 -5.625 1.00 94.12 97 PRO A C 1
ATOM 791 O O . PRO A 1 97 ? 11.647 -5.087 -4.821 1.00 94.12 97 PRO A O 1
ATOM 794 N N . LYS A 1 98 ? 10.217 -3.448 -5.389 1.00 93.81 98 LYS A N 1
ATOM 795 C CA . LYS A 1 98 ? 10.187 -2.780 -4.080 1.00 93.81 98 LYS A CA 1
ATOM 796 C C . LYS A 1 98 ? 8.752 -2.613 -3.607 1.00 93.81 98 LYS A C 1
ATOM 798 O O . LYS A 1 98 ? 7.861 -2.365 -4.421 1.00 93.81 98 LYS A O 1
ATOM 803 N N . LEU A 1 99 ? 8.523 -2.727 -2.304 1.00 95.81 99 LEU A N 1
ATOM 804 C CA . LEU A 1 99 ? 7.216 -2.471 -1.705 1.00 95.81 99 LEU A CA 1
ATOM 805 C C . LEU A 1 99 ? 7.116 -1.001 -1.293 1.00 95.81 99 LEU A C 1
ATOM 807 O O . LEU A 1 99 ? 7.945 -0.509 -0.531 1.00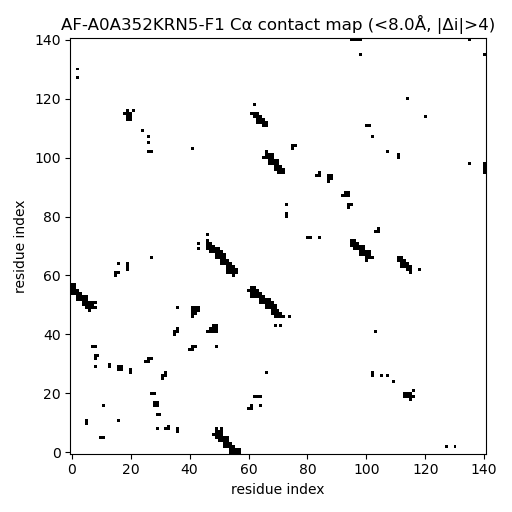 95.81 99 LEU A O 1
ATOM 811 N N . VAL A 1 100 ? 6.090 -0.304 -1.777 1.00 94.56 100 VAL A N 1
ATOM 812 C CA . VAL A 1 100 ? 5.846 1.107 -1.444 1.00 94.56 100 VAL A CA 1
ATOM 813 C C . VAL A 1 100 ? 4.422 1.301 -0.945 1.00 94.56 100 VAL A C 1
ATOM 815 O O . VAL A 1 100 ? 3.502 0.661 -1.444 1.00 94.56 100 VAL A O 1
ATOM 818 N N . SER A 1 101 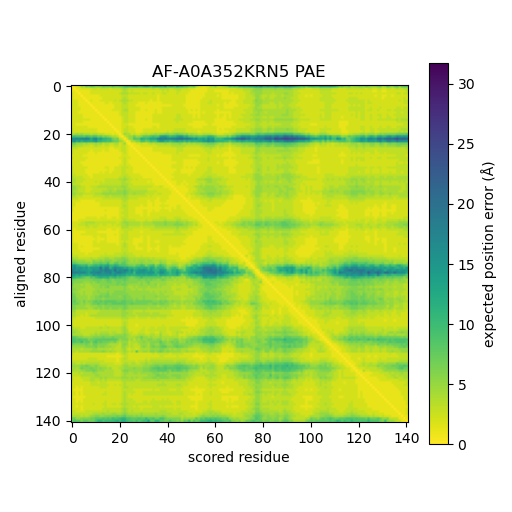? 4.229 2.212 0.010 1.00 95.06 101 SER A N 1
ATOM 819 C CA . SER A 1 101 ? 2.914 2.790 0.311 1.00 95.06 101 SER A CA 1
ATOM 820 C C . SER A 1 101 ? 2.814 4.141 -0.386 1.00 95.06 101 SER A C 1
ATOM 822 O O . SER A 1 101 ? 3.645 5.023 -0.147 1.00 95.06 101 SER A O 1
ATOM 824 N N . ALA A 1 102 ? 1.836 4.309 -1.274 1.00 91.69 102 ALA A N 1
ATOM 825 C CA . ALA A 1 102 ? 1.754 5.477 -2.144 1.00 91.69 102 ALA A CA 1
ATOM 826 C C . ALA A 1 102 ? 0.326 5.759 -2.623 1.00 91.69 102 ALA A C 1
ATOM 828 O O . ALA A 1 102 ? -0.558 4.910 -2.570 1.00 91.69 102 ALA A O 1
ATOM 829 N N . VAL A 1 103 ? 0.130 6.970 -3.141 1.00 91.31 103 VAL A N 1
ATOM 830 C CA . VAL A 1 103 ? -1.013 7.312 -3.990 1.00 91.31 103 VAL A CA 1
ATOM 831 C C . VAL A 1 103 ? -0.489 7.364 -5.428 1.00 91.31 103 VAL A C 1
ATOM 833 O O . VAL A 1 103 ? 0.326 8.243 -5.723 1.00 91.31 103 VAL A O 1
ATOM 836 N N . PRO A 1 104 ? -0.896 6.446 -6.320 1.00 89.50 104 PRO A N 1
ATOM 837 C CA . PRO A 1 104 ? -0.346 6.388 -7.670 1.00 89.50 104 PRO A CA 1
ATOM 838 C C . PRO A 1 104 ? -0.589 7.682 -8.461 1.00 89.50 104 PRO A C 1
ATOM 840 O O . PRO A 1 104 ? -1.672 8.269 -8.402 1.00 89.50 104 PRO A O 1
ATOM 843 N N . PHE A 1 105 ? 0.432 8.121 -9.206 1.00 86.56 105 PHE A N 1
ATOM 844 C CA . PHE A 1 105 ? 0.397 9.245 -10.165 1.00 86.56 105 PHE A CA 1
ATOM 845 C C . PHE A 1 105 ? -0.059 10.601 -9.613 1.00 86.56 105 PHE A C 1
ATOM 847 O O . PHE A 1 105 ? -0.296 11.534 -10.379 1.00 86.56 105 PHE A O 1
ATOM 854 N N . THR A 1 106 ? -0.168 10.735 -8.293 1.00 85.50 106 THR A N 1
ATOM 855 C CA . THR A 1 106 ? -0.717 11.929 -7.662 1.00 85.50 106 THR A CA 1
ATOM 856 C C . THR A 1 106 ? 0.296 12.475 -6.663 1.00 85.50 106 THR A C 1
ATOM 858 O O . THR A 1 106 ? 0.544 11.831 -5.642 1.00 85.50 106 THR A O 1
ATOM 861 N N . PRO A 1 107 ? 0.868 13.673 -6.887 1.00 81.94 107 PRO A N 1
ATOM 862 C CA . PRO A 1 107 ? 1.807 14.297 -5.957 1.00 81.94 107 PRO A CA 1
ATOM 863 C C . PRO A 1 107 ? 1.063 14.926 -4.764 1.00 81.94 107 PRO A C 1
ATOM 865 O O . PRO A 1 107 ? 1.255 16.094 -4.432 1.00 81.94 107 PRO A O 1
ATOM 868 N N . ALA A 1 108 ? 0.167 14.162 -4.137 1.00 83.69 108 ALA A N 1
ATOM 869 C CA . ALA A 1 108 ? -0.618 14.588 -2.992 1.00 83.69 108 ALA A CA 1
ATOM 870 C C . ALA A 1 108 ? 0.048 14.161 -1.680 1.00 83.69 108 ALA A C 1
ATOM 872 O O . ALA A 1 108 ? 0.467 13.010 -1.489 1.00 83.69 108 ALA A O 1
ATOM 873 N N . GLN A 1 109 ? 0.093 15.108 -0.747 1.00 84.19 109 GLN A N 1
ATOM 874 C CA . GLN A 1 109 ? 0.400 14.816 0.645 1.00 84.19 109 GLN A CA 1
ATOM 875 C C . GLN A 1 109 ? -0.776 14.086 1.299 1.00 84.19 109 GLN A C 1
ATOM 877 O O . GLN A 1 109 ? -1.929 14.221 0.889 1.00 84.19 109 GLN A O 1
ATOM 882 N N . GLY A 1 110 ? -0.477 13.305 2.328 1.00 86.50 110 GLY A N 1
ATOM 883 C CA . GLY A 1 110 ? -1.477 12.577 3.094 1.00 86.50 110 GLY A CA 1
ATOM 884 C C . GLY A 1 110 ? -0.852 11.409 3.845 1.00 86.50 110 GLY A C 1
ATOM 885 O O . GLY A 1 110 ? 0.317 11.082 3.609 1.00 86.50 110 GLY A O 1
ATOM 886 N N . PRO A 1 111 ? -1.620 10.765 4.731 1.00 90.81 111 PRO A N 1
ATOM 887 C CA . PRO A 1 111 ? -1.153 9.611 5.471 1.00 90.81 111 PRO A CA 1
ATOM 888 C C . PRO A 1 111 ? -0.764 8.469 4.522 1.00 90.81 111 PRO A C 1
ATOM 890 O O . PRO A 1 111 ? -1.282 8.333 3.410 1.00 90.81 111 PRO A O 1
ATOM 893 N N . ARG A 1 112 ? 0.198 7.654 4.959 1.00 90.56 112 ARG A N 1
ATOM 894 C CA . ARG A 1 112 ? 0.588 6.390 4.299 1.00 90.56 112 ARG A CA 1
ATOM 895 C C . ARG A 1 112 ? 0.198 5.156 5.101 1.00 90.56 112 ARG A C 1
ATOM 897 O O . ARG A 1 112 ? 0.328 4.041 4.601 1.00 90.56 112 ARG A O 1
ATOM 904 N N . ILE A 1 113 ? -0.307 5.387 6.307 1.00 94.81 113 ILE A N 1
ATOM 905 C CA . ILE A 1 113 ? -0.978 4.419 7.156 1.00 94.81 113 ILE A CA 1
ATOM 906 C C . ILE A 1 113 ? -2.253 5.101 7.635 1.00 94.81 113 ILE A C 1
ATOM 908 O O . ILE A 1 113 ? -2.206 6.228 8.124 1.00 94.81 113 ILE A O 1
ATOM 912 N N . LEU A 1 114 ? -3.384 4.454 7.396 1.00 95.25 114 LEU A N 1
ATOM 913 C CA . LEU A 1 114 ? -4.701 4.892 7.827 1.00 95.25 114 LEU A CA 1
ATOM 914 C C . LEU A 1 114 ? -5.021 4.183 9.135 1.00 95.25 114 LEU A C 1
ATOM 916 O O . LEU A 1 114 ? -4.815 2.972 9.216 1.00 95.25 114 LEU A O 1
ATOM 920 N N . PHE A 1 115 ? -5.542 4.910 10.117 1.00 95.31 115 PHE A N 1
ATOM 921 C CA . PHE A 1 115 ? -5.893 4.372 11.427 1.00 95.31 115 PHE A CA 1
ATOM 922 C C . PHE A 1 115 ? -7.333 4.719 11.773 1.00 95.31 115 PHE A C 1
ATOM 924 O O . PHE A 1 115 ? -7.797 5.839 11.542 1.00 95.31 115 PHE A O 1
ATOM 931 N N . HIS A 1 116 ? -8.036 3.763 12.370 1.00 93.62 116 HIS A N 1
ATOM 932 C CA . HIS A 1 116 ? -9.319 4.040 12.991 1.00 93.62 116 HIS A CA 1
ATOM 933 C C . HIS A 1 116 ? -9.104 5.003 14.178 1.00 93.62 116 HIS A C 1
ATOM 935 O O . HIS A 1 116 ? -8.143 4.809 14.921 1.00 93.62 116 HIS A O 1
ATOM 941 N N . PRO A 1 117 ? -9.973 6.007 14.411 1.00 87.50 117 PRO A N 1
ATOM 942 C CA . PRO A 1 117 ? -9.738 7.061 15.411 1.00 87.50 117 PRO A CA 1
ATOM 943 C C . PRO A 1 117 ? -9.449 6.590 16.840 1.00 87.50 117 PRO A C 1
ATOM 945 O O . PRO A 1 117 ? -8.775 7.274 17.599 1.00 87.50 117 PRO A O 1
ATOM 948 N N . GLU A 1 118 ? -9.963 5.421 17.212 1.00 88.19 118 GLU A N 1
ATOM 949 C CA . GLU A 1 118 ? -9.833 4.855 18.563 1.00 88.19 118 GLU A CA 1
ATOM 950 C C . GLU A 1 118 ? -8.584 3.975 18.742 1.00 88.19 118 GLU A C 1
ATOM 952 O O . GLU A 1 118 ? -8.454 3.246 19.723 1.00 88.19 118 GLU A O 1
ATOM 957 N N . THR A 1 119 ? -7.678 3.995 17.770 1.00 88.81 119 THR A N 1
ATOM 958 C CA . THR A 1 119 ? -6.559 3.062 17.680 1.00 88.81 119 THR A CA 1
ATOM 959 C C . THR A 1 119 ? -5.263 3.670 18.216 1.00 88.81 119 THR A C 1
ATOM 961 O O . THR A 1 119 ? -4.934 4.808 17.898 1.00 88.81 119 THR A O 1
ATOM 964 N N . ASP A 1 120 ? -4.482 2.898 18.982 1.00 90.00 120 ASP A N 1
ATOM 965 C CA . ASP A 1 120 ? -3.116 3.287 19.359 1.00 90.00 120 ASP A CA 1
ATOM 966 C C . ASP A 1 120 ? -2.174 3.151 18.151 1.00 90.00 120 ASP A C 1
ATOM 968 O O . ASP A 1 120 ? -1.701 2.059 17.810 1.00 90.00 120 ASP A O 1
ATOM 972 N N . GLU A 1 121 ? -1.916 4.279 17.486 1.00 92.81 121 GLU A N 1
ATOM 973 C CA . GLU A 1 121 ? -1.077 4.341 16.289 1.00 92.81 121 GLU A CA 1
ATOM 974 C C . GLU A 1 121 ? 0.344 3.827 16.550 1.00 92.81 121 GLU A C 1
ATOM 976 O O . GLU A 1 121 ? 0.887 3.081 15.735 1.00 92.81 121 GLU A O 1
ATOM 981 N N . ASN A 1 122 ? 0.949 4.158 17.696 1.00 91.94 122 ASN A N 1
ATOM 982 C CA . ASN A 1 122 ? 2.347 3.817 17.973 1.00 91.94 122 ASN A CA 1
ATOM 983 C C . ASN A 1 122 ? 2.541 2.301 18.063 1.00 91.94 122 ASN A C 1
ATOM 985 O O . ASN A 1 122 ? 3.481 1.749 17.480 1.00 91.94 122 ASN A O 1
ATOM 989 N N . GLN A 1 123 ? 1.632 1.617 18.763 1.00 90.12 123 GLN A N 1
ATOM 990 C CA . GLN A 1 123 ? 1.677 0.162 18.889 1.00 90.12 123 GLN A CA 1
ATOM 991 C C . GLN A 1 123 ? 1.503 -0.530 17.528 1.00 90.12 123 GLN A C 1
ATOM 993 O O . GLN A 1 123 ? 2.190 -1.514 17.220 1.00 90.12 123 GLN A O 1
ATOM 998 N N . LEU A 1 124 ? 0.602 -0.020 16.688 1.00 93.56 124 LEU A N 1
ATOM 999 C CA . LEU A 1 124 ? 0.352 -0.599 15.372 1.00 93.56 124 LEU A CA 1
ATOM 1000 C C . LEU A 1 124 ? 1.461 -0.321 14.377 1.00 93.56 124 LEU A C 1
ATOM 1002 O O . LEU A 1 124 ? 1.822 -1.237 13.647 1.00 93.56 124 LEU A O 1
ATOM 1006 N N . VAL A 1 125 ? 2.048 0.876 14.369 1.00 96.06 125 VAL A N 1
ATOM 1007 C CA . VAL A 1 125 ? 3.197 1.185 13.506 1.00 96.06 125 VAL A CA 1
ATOM 1008 C C . VAL A 1 125 ? 4.335 0.203 13.766 1.00 96.06 125 VAL A C 1
ATOM 1010 O O . VAL A 1 125 ? 4.893 -0.340 12.810 1.00 96.06 125 VAL A O 1
ATOM 1013 N N . ALA A 1 126 ? 4.652 -0.079 15.033 1.00 95.00 126 ALA A N 1
ATOM 1014 C CA . ALA A 1 126 ? 5.684 -1.052 15.383 1.00 95.00 126 ALA A CA 1
ATOM 1015 C C . ALA A 1 126 ? 5.340 -2.460 14.865 1.00 95.00 126 ALA A C 1
ATOM 1017 O O . ALA A 1 126 ? 6.169 -3.110 14.226 1.00 95.00 126 ALA A O 1
ATOM 1018 N N . THR A 1 127 ? 4.096 -2.898 15.072 1.00 95.62 127 THR A N 1
ATOM 1019 C CA . THR A 1 127 ? 3.630 -4.230 14.652 1.00 95.62 127 THR A CA 1
ATOM 1020 C C . THR A 1 127 ? 3.617 -4.380 13.125 1.00 95.62 127 THR A C 1
ATOM 1022 O O . THR A 1 127 ? 4.097 -5.379 12.589 1.00 95.62 127 THR A O 1
ATOM 1025 N N . ILE A 1 128 ? 3.104 -3.376 12.408 1.00 97.12 128 ILE A N 1
ATOM 1026 C CA . ILE A 1 128 ? 3.072 -3.325 10.941 1.00 97.12 128 ILE A CA 1
ATOM 1027 C C . ILE A 1 128 ? 4.497 -3.328 10.386 1.00 97.12 128 ILE A C 1
ATOM 1029 O O . ILE A 1 128 ? 4.794 -4.086 9.465 1.00 97.12 128 ILE A O 1
ATOM 1033 N N . SER A 1 129 ? 5.390 -2.520 10.961 1.00 96.69 129 SER A N 1
ATOM 1034 C CA . SER A 1 129 ? 6.786 -2.434 10.520 1.00 96.69 129 SER A CA 1
ATOM 1035 C C . SER A 1 129 ? 7.496 -3.778 10.652 1.00 96.69 129 SER A C 1
ATOM 1037 O O . SER A 1 129 ? 8.138 -4.220 9.700 1.00 96.69 129 SER A O 1
ATOM 1039 N N . GLN A 1 130 ? 7.331 -4.460 11.789 1.00 97.12 130 GLN A N 1
ATOM 1040 C CA . GLN A 1 130 ? 7.892 -5.794 11.990 1.00 97.12 130 GLN A CA 1
ATOM 1041 C C . GLN A 1 130 ? 7.339 -6.793 10.962 1.00 97.12 130 GLN A C 1
ATOM 1043 O O . GLN A 1 130 ? 8.109 -7.493 10.304 1.00 97.12 130 GLN A O 1
ATOM 1048 N N . PHE A 1 131 ? 6.016 -6.825 10.773 1.00 97.81 131 PHE A N 1
ATOM 1049 C CA . PHE A 1 131 ? 5.381 -7.708 9.795 1.00 97.81 131 PHE A CA 1
ATOM 1050 C C . PHE A 1 131 ? 5.921 -7.483 8.374 1.00 97.81 131 PHE A C 1
ATOM 1052 O O . PHE A 1 131 ? 6.254 -8.445 7.678 1.00 97.81 131 PHE A O 1
ATOM 1059 N N . LEU A 1 132 ? 6.037 -6.222 7.944 1.00 97.50 132 LEU A N 1
ATOM 1060 C CA . LEU A 1 132 ? 6.539 -5.872 6.616 1.00 97.50 132 LEU A CA 1
ATOM 1061 C C . LEU A 1 132 ? 8.015 -6.238 6.449 1.00 97.50 132 LEU A C 1
ATOM 1063 O O . LEU A 1 132 ? 8.373 -6.797 5.417 1.00 97.50 132 LEU A O 1
ATOM 1067 N N . GLN A 1 133 ? 8.861 -6.009 7.457 1.00 96.88 133 GLN A N 1
ATOM 1068 C CA . GLN A 1 133 ? 10.268 -6.425 7.417 1.00 96.88 133 GLN A CA 1
ATOM 1069 C C . GLN A 1 133 ? 10.405 -7.943 7.245 1.00 96.88 133 GLN A C 1
ATOM 1071 O O . GLN A 1 133 ? 11.159 -8.409 6.385 1.00 96.88 133 GLN A O 1
ATOM 1076 N N . GLU A 1 134 ? 9.645 -8.726 8.015 1.00 97.38 134 GLU A N 1
ATOM 1077 C CA . GLU A 1 134 ? 9.639 -10.188 7.917 1.00 97.38 134 GLU A CA 1
ATOM 1078 C C . GLU A 1 134 ? 9.083 -10.678 6.574 1.00 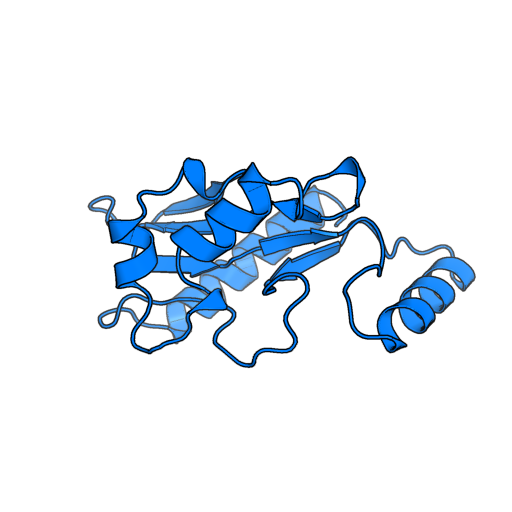97.38 134 GLU A C 1
ATOM 1080 O O . GLU A 1 134 ? 9.528 -11.697 6.036 1.00 97.38 134 GLU A O 1
ATOM 1085 N N . TRP A 1 135 ? 8.078 -9.993 6.028 1.00 97.50 135 TRP A N 1
ATOM 1086 C CA . TRP A 1 135 ? 7.506 -10.327 4.729 1.00 97.50 135 TRP A CA 1
ATOM 1087 C C . TRP A 1 135 ? 8.481 -10.010 3.588 1.00 97.50 135 TRP A C 1
ATOM 1089 O O . TRP A 1 135 ? 8.801 -10.911 2.813 1.00 97.50 135 TRP A O 1
ATOM 1099 N N . CYS A 1 136 ? 9.022 -8.789 3.534 1.00 95.69 136 CYS A N 1
ATOM 1100 C CA . CYS A 1 136 ? 9.990 -8.352 2.524 1.00 95.69 136 CYS A CA 1
ATOM 1101 C C . CYS A 1 136 ? 11.235 -9.247 2.511 1.00 95.69 136 CYS A C 1
ATOM 1103 O O . CYS A 1 136 ? 11.609 -9.771 1.462 1.00 95.69 136 CYS A O 1
ATOM 1105 N N . SER A 1 137 ? 11.789 -9.562 3.688 1.00 94.38 137 SER A N 1
ATOM 1106 C CA . SER A 1 137 ? 12.935 -10.480 3.813 1.00 94.38 137 SER A CA 1
ATOM 1107 C C . SER A 1 137 ? 12.655 -11.861 3.209 1.00 94.38 137 SER A C 1
ATOM 1109 O O . SER A 1 137 ? 13.522 -12.450 2.564 1.00 94.38 137 SER A O 1
ATOM 1111 N N . ARG A 1 138 ? 11.435 -12.391 3.390 1.00 95.38 138 ARG A N 1
ATOM 1112 C CA . ARG A 1 138 ? 11.029 -13.691 2.829 1.00 95.38 138 ARG A CA 1
ATOM 1113 C C . ARG A 1 138 ? 10.797 -13.635 1.322 1.00 95.38 138 ARG A C 1
ATOM 1115 O O . ARG A 1 138 ? 11.102 -14.609 0.638 1.00 95.38 138 ARG A O 1
ATOM 1122 N N . GLN A 1 139 ? 10.256 -12.529 0.816 1.00 92.44 139 GLN A N 1
ATOM 1123 C CA . GLN A 1 139 ? 9.955 -12.354 -0.608 1.00 92.44 139 GLN A CA 1
ATOM 1124 C C . GLN A 1 139 ? 11.141 -11.835 -1.432 1.00 92.44 139 GLN A C 1
ATOM 1126 O O . GLN A 1 139 ? 11.074 -11.883 -2.657 1.00 92.44 139 GLN A O 1
ATOM 1131 N N . LYS A 1 140 ? 12.230 -11.397 -0.780 1.00 87.19 140 LYS A N 1
ATOM 1132 C CA . LYS A 1 140 ? 13.385 -10.729 -1.409 1.00 87.19 140 LYS A CA 1
ATOM 1133 C C . LYS A 1 140 ? 12.976 -9.453 -2.163 1.00 87.19 140 LYS A C 1
ATOM 1135 O O . LYS A 1 140 ? 13.397 -9.246 -3.300 1.00 87.19 140 LYS A O 1
ATOM 1140 N N . VAL A 1 141 ? 12.132 -8.656 -1.507 1.00 83.94 141 VAL A N 1
ATOM 1141 C CA . VAL A 1 141 ? 11.593 -7.349 -1.933 1.00 83.94 141 VAL A CA 1
ATOM 1142 C C . VAL A 1 141 ? 12.154 -6.266 -1.017 1.00 83.94 141 VAL A C 1
ATOM 1144 O O . VAL A 1 141 ? 12.396 -6.600 0.166 1.00 83.94 141 VAL A O 1
#

Secondary structure (DSSP, 8-state):
-EEEEES-GGGS-HHHHHTT--S--GGGSHHHHHHHHHTTSS-GGGTEEE-EEEEE-SSS-EEEEE-EEEESSSTTS-TTHHHHHHHHHHTT----SEEEE--TT------SSEE-TTS-HHHHHHHHHHHHHHHHHHHT-

Solvent-accessible surface area (backbone atoms only — not comparable to full-atom values): 8039 Å² total; per-residue (Å²): 100,50,77,48,76,37,70,46,68,82,82,45,60,51,70,56,56,44,62,26,52,92,64,91,57,63,73,72,30,44,71,46,52,38,47,34,48,76,72,58,77,37,34,59,92,85,22,33,24,54,40,26,38,41,29,24,46,84,88,64,50,67,42,33,37,27,57,21,28,40,27,64,57,57,79,73,54,64,83,67,50,52,60,52,42,50,55,28,50,76,70,75,42,80,61,56,48,31,79,45,61,61,55,84,79,48,99,67,87,72,82,60,62,36,49,25,90,91,52,68,59,71,66,46,52,54,54,52,50,51,52,50,53,58,47,26,68,74,70,71,69

Foldseek 3Di:
DDKAWDQALVVPDQVLQCLLDPDDPVLSRSVNRNVCVVVVVAPPVVFWGWTKMFDADPVRRTFKIFRKTFGADCPQHPPCVVVVCVVCVVVVHDPPRDMDGDRGNDPDDDDRMGGNPVDDPVVVVVVVVVVVVVVCVVVVD

Nearest PDB structures (foldseek):
  1lrz-assembly1_A  TM=6.799E-01  e=1.593E-01  Staphylococcus aureus
  7z6k-assembly1_A  TM=4.892E-01  e=3.172E-02  Weissella viridescens
  1wk4-assembly1_A  TM=4.386E-01  e=7.341E-02  Thermus thermophilus HB8
  1xf8-assembly1_A  TM=3.757E-01  e=6.882E-02  Weissella viridescens
  6bi7-assembly2_C  TM=2.278E-01  e=6.176E-01  Homo sapiens

pLDDT: mean 92.92, std 6.25, range [63.44, 98.5]

Sequence (141 aa):
MQIQLVRSILDIPAEAWDKLLQSDHIFLRHSFLQGLEQTGCVHAEIGWQPLHLTVTDTQGALIAAMPMYLKFNSFGEFVFDWSWAEAYQQQGLNYYPKLVSAVPFTPAQGPRILFHPETDENQLVATISQFLQEWCSRQKV

Mean predicted aligned error: 3.7 Å